Protein AF-A0A949ITH0-F1 (afdb_monomer)

Mean predicted aligned error: 16.6 Å

Sequence (106 aa):
MAQVVSENDNASLADSQSSGAPDNDLKTIDFEASLTQLESVVRDLDGEVKLEAALKLFEEGIKLSVDCEKFIKSAEQKIEILKKQADGSVNAESFESESKKILAGD

pLDDT: mean 73.49, std 20.58, range [38.09, 97.0]

Radius of gyration: 26.3 Å; Cα contacts (8 Å, |Δi|>4): 35; chains: 1; bounding box: 61×85×52 Å

Secondary structure (DSSP, 8-state):
------------------------TTTT--HHHHHHHHHHHHHHHTS---HHHHHHHHHHHHHHHHHHHHHHHHHHHHHHHHHHHHTT---TTTTSSSSS-SS---

Foldseek 3Di:
DDDDDDDDDDDDDDDDDPDDDPDDVLPPDPLVVLVVLLVVLVVVLVDDDDPVVNVVSVVSNVVSVVSNVVSVVVVVVVVVVVVCVVVVNDDPPPPPPPDPDPDDDD

Structure (mmCIF, N/CA/C/O backbone):
data_AF-A0A949ITH0-F1
#
_entry.id   AF-A0A949ITH0-F1
#
loop_
_atom_site.group_PDB
_atom_site.id
_atom_site.type_symbol
_atom_site.label_atom_id
_atom_site.label_alt_id
_atom_site.label_comp_id
_atom_site.label_asym_id
_atom_site.label_entity_id
_atom_site.label_seq_id
_atom_site.pdbx_PDB_ins_code
_atom_site.Cartn_x
_atom_site.Cartn_y
_atom_site.Cartn_z
_atom_site.occupancy
_atom_site.B_iso_or_equiv
_atom_site.auth_seq_id
_atom_site.auth_comp_id
_atom_site.auth_asym_id
_atom_site.auth_atom_id
_atom_site.pdbx_PDB_model_num
ATOM 1 N N . MET A 1 1 ? -42.685 -42.489 -25.465 1.00 45.94 1 MET A N 1
ATOM 2 C CA . MET A 1 1 ? -42.505 -42.987 -24.087 1.00 45.94 1 MET A CA 1
ATOM 3 C C . MET A 1 1 ? -42.383 -41.772 -23.189 1.00 45.94 1 MET A C 1
ATOM 5 O O . MET A 1 1 ? -41.669 -40.850 -23.555 1.00 45.94 1 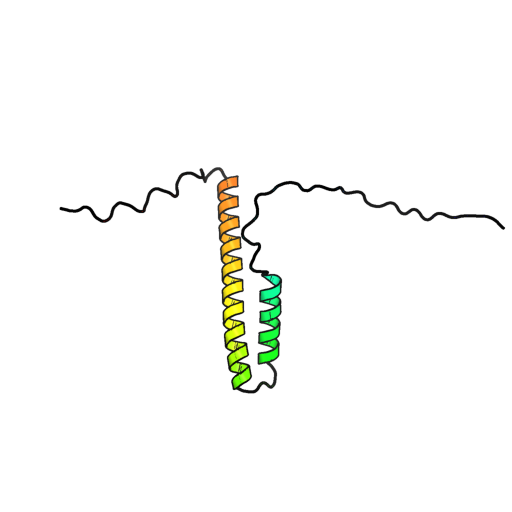MET A O 1
ATOM 9 N N . ALA A 1 2 ? -43.195 -41.723 -22.137 1.00 41.94 2 ALA A N 1
ATOM 10 C CA . ALA A 1 2 ? -43.293 -40.614 -21.193 1.00 41.94 2 ALA A CA 1
ATOM 11 C C . ALA A 1 2 ? -42.232 -40.709 -20.076 1.00 41.94 2 ALA A C 1
ATOM 13 O O . ALA A 1 2 ? -41.574 -41.742 -19.965 1.00 41.94 2 ALA A O 1
ATOM 14 N N . GLN A 1 3 ? -42.222 -39.664 -19.226 1.00 46.91 3 GLN A N 1
ATOM 15 C CA . GLN A 1 3 ? -41.589 -39.513 -17.894 1.00 46.91 3 GLN A CA 1
ATOM 16 C C . GLN A 1 3 ? -40.184 -38.876 -17.944 1.00 46.91 3 GLN A C 1
ATOM 18 O O . GLN A 1 3 ? -39.287 -39.440 -18.552 1.00 46.91 3 GLN A O 1
ATOM 23 N N . VAL A 1 4 ? -39.923 -37.631 -17.506 1.00 52.28 4 VAL A N 1
ATOM 24 C CA . VAL A 1 4 ? -40.213 -36.863 -16.265 1.00 52.28 4 VAL A CA 1
ATOM 25 C C . VAL A 1 4 ? -39.565 -37.452 -15.008 1.00 52.28 4 VAL A C 1
ATOM 27 O O . VAL A 1 4 ? -40.171 -38.275 -14.332 1.00 52.28 4 VAL A O 1
ATOM 30 N N . VAL A 1 5 ? -38.379 -36.935 -14.682 1.00 60.69 5 VAL A N 1
ATOM 31 C CA . VAL A 1 5 ? -37.829 -36.681 -13.333 1.00 60.69 5 VAL A CA 1
ATOM 32 C C . VAL A 1 5 ? -36.980 -35.407 -13.512 1.00 60.69 5 VAL A C 1
ATOM 34 O O . VAL A 1 5 ? -36.185 -35.348 -14.439 1.00 60.69 5 VAL A O 1
ATOM 37 N N . SER A 1 6 ? -37.282 -34.243 -12.934 1.00 55.50 6 SER A N 1
ATOM 38 C CA . SER A 1 6 ? -37.451 -33.874 -11.525 1.00 55.50 6 SER A CA 1
ATOM 39 C C . SER A 1 6 ? -36.197 -34.129 -10.696 1.00 55.50 6 SER A C 1
ATOM 41 O O . SER A 1 6 ? -36.175 -35.050 -9.892 1.00 55.50 6 SER A O 1
ATOM 43 N N . GLU A 1 7 ? -35.210 -33.249 -10.841 1.00 60.03 7 GLU A N 1
ATOM 44 C CA . GLU A 1 7 ? -34.310 -32.897 -9.744 1.00 60.03 7 GLU A CA 1
ATOM 45 C C . GLU A 1 7 ? -34.515 -31.414 -9.453 1.00 60.03 7 GLU A C 1
ATOM 47 O O . GLU A 1 7 ? -34.151 -30.516 -10.210 1.00 60.03 7 GLU A O 1
ATOM 52 N N . ASN A 1 8 ? -35.265 -31.217 -8.379 1.00 56.47 8 ASN A N 1
ATOM 53 C CA . ASN A 1 8 ? -35.564 -29.958 -7.746 1.00 56.47 8 ASN A CA 1
ATOM 54 C C . ASN A 1 8 ? -34.724 -29.955 -6.469 1.00 56.47 8 ASN A C 1
ATOM 56 O O . ASN A 1 8 ? -35.189 -30.452 -5.447 1.00 56.47 8 ASN A O 1
ATOM 60 N N . ASP A 1 9 ? -33.499 -29.439 -6.539 1.00 56.28 9 ASP A N 1
ATOM 61 C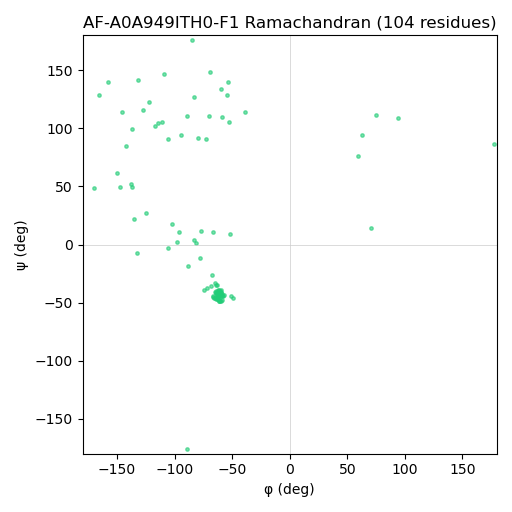 CA . ASP A 1 9 ? -32.730 -29.108 -5.343 1.00 56.28 9 ASP A CA 1
ATOM 62 C C . ASP A 1 9 ? -32.936 -27.634 -5.017 1.00 56.28 9 ASP A C 1
ATOM 64 O O . ASP A 1 9 ? -32.309 -26.713 -5.537 1.00 56.28 9 ASP A O 1
ATOM 68 N N . ASN A 1 10 ? -33.912 -27.453 -4.139 1.00 54.28 10 ASN A N 1
ATOM 69 C CA . ASN A 1 10 ?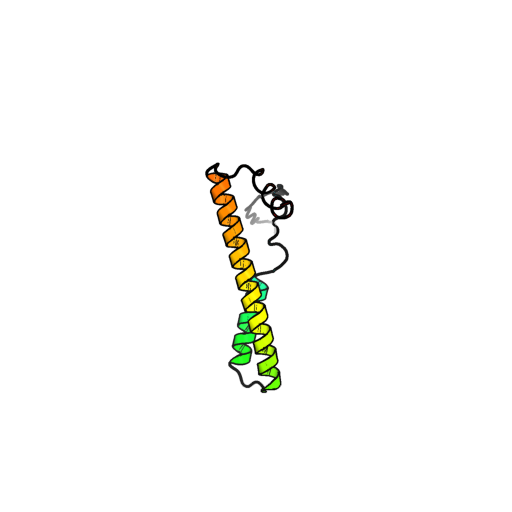 -34.143 -26.271 -3.344 1.00 54.28 10 ASN A CA 1
ATOM 70 C C . ASN A 1 10 ? -33.040 -26.136 -2.281 1.00 54.28 10 ASN A C 1
ATOM 72 O O . ASN A 1 10 ? -33.030 -26.885 -1.309 1.00 54.28 10 ASN A O 1
ATOM 76 N N . ALA A 1 11 ? -32.175 -25.141 -2.433 1.00 44.34 11 ALA A N 1
ATOM 77 C CA . ALA A 1 11 ? -31.572 -24.373 -1.343 1.00 44.34 11 ALA A CA 1
ATOM 78 C C . ALA A 1 11 ? -30.944 -23.129 -1.997 1.00 44.34 11 ALA A C 1
ATOM 80 O O . ALA A 1 11 ? -30.215 -23.247 -2.968 1.00 44.34 11 ALA A O 1
ATOM 81 N N . SER A 1 12 ? -31.164 -21.892 -1.584 1.00 43.09 12 SER A N 1
ATOM 82 C CA . SER A 1 12 ? -31.659 -21.390 -0.321 1.00 43.09 12 SER A CA 1
ATOM 83 C C . SER A 1 12 ? -32.230 -20.003 -0.572 1.00 43.09 12 SER A C 1
ATOM 85 O O . SER A 1 12 ? -31.649 -19.193 -1.295 1.00 43.09 12 SER A O 1
ATOM 87 N N . LEU A 1 13 ? -33.354 -19.742 0.084 1.00 48.59 13 LEU A N 1
ATOM 88 C CA . LEU A 1 13 ? -33.829 -18.407 0.397 1.00 48.59 13 LEU A CA 1
ATOM 89 C C . LEU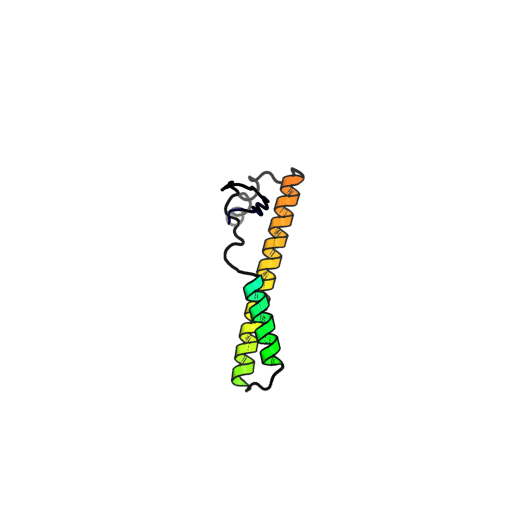 A 1 13 ? -32.741 -17.610 1.127 1.00 48.59 13 LEU A C 1
ATOM 91 O O . LEU A 1 13 ? -32.063 -18.157 1.997 1.00 48.59 13 LEU A O 1
ATOM 95 N N . ALA A 1 14 ? -32.626 -16.335 0.776 1.00 43.88 14 ALA A N 1
ATOM 96 C CA . ALA A 1 14 ? -32.437 -15.197 1.679 1.00 43.88 14 ALA A CA 1
ATOM 97 C C . ALA A 1 14 ? -32.305 -13.962 0.773 1.00 43.88 14 ALA A C 1
ATOM 99 O O . ALA A 1 14 ? -31.289 -13.740 0.126 1.00 43.88 14 ALA A O 1
ATOM 100 N N . ASP A 1 15 ? -33.434 -13.366 0.418 1.00 39.41 15 ASP A N 1
ATOM 101 C CA . ASP A 1 15 ? -33.962 -12.172 1.081 1.00 39.41 15 ASP A CA 1
ATOM 102 C C . ASP A 1 15 ? -33.205 -10.893 0.721 1.00 39.41 15 ASP A C 1
ATOM 104 O O . ASP A 1 15 ? -32.062 -10.640 1.094 1.00 39.41 15 ASP A O 1
ATOM 108 N N . SER A 1 16 ? -33.933 -10.055 -0.010 1.00 56.84 16 SER A N 1
ATOM 109 C CA . SER A 1 16 ? -33.686 -8.633 -0.122 1.00 56.84 16 SER A CA 1
ATOM 110 C C . SER A 1 16 ? -33.745 -7.996 1.264 1.00 56.84 16 SER A C 1
ATOM 112 O O . SER A 1 16 ? -34.835 -7.823 1.793 1.00 56.84 16 SER A O 1
ATOM 114 N N . GLN A 1 17 ? -32.614 -7.547 1.806 1.00 47.00 17 GLN A N 1
ATOM 115 C CA . GLN A 1 17 ? -32.604 -6.414 2.730 1.00 47.00 17 GLN A CA 1
ATOM 116 C C . GLN A 1 17 ? -31.437 -5.481 2.411 1.00 47.00 17 GLN A C 1
ATOM 118 O O . GLN A 1 17 ? -30.297 -5.663 2.824 1.00 47.00 17 GLN A O 1
ATOM 123 N N . SER A 1 18 ? -31.780 -4.413 1.691 1.00 55.06 18 SER A N 1
ATOM 124 C CA . SER A 1 18 ? -31.307 -3.087 2.063 1.00 55.06 18 SER A CA 1
ATOM 125 C C . SER A 1 18 ? -31.678 -2.876 3.536 1.00 55.06 18 SER A C 1
ATOM 127 O O . SER A 1 18 ? -32.852 -2.719 3.865 1.00 55.06 18 SER A O 1
ATOM 129 N N . SER A 1 19 ? -30.697 -2.947 4.433 1.00 38.09 19 SER A N 1
ATOM 130 C CA . SER A 1 19 ? -30.857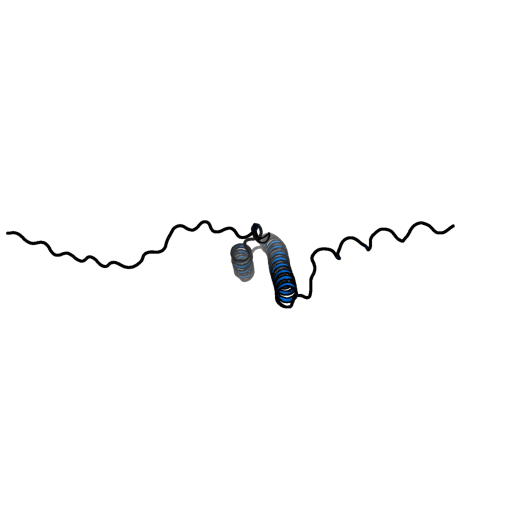 -2.581 5.840 1.00 38.09 19 SER A CA 1
ATOM 131 C C . SER A 1 19 ? -29.768 -1.579 6.195 1.00 38.09 19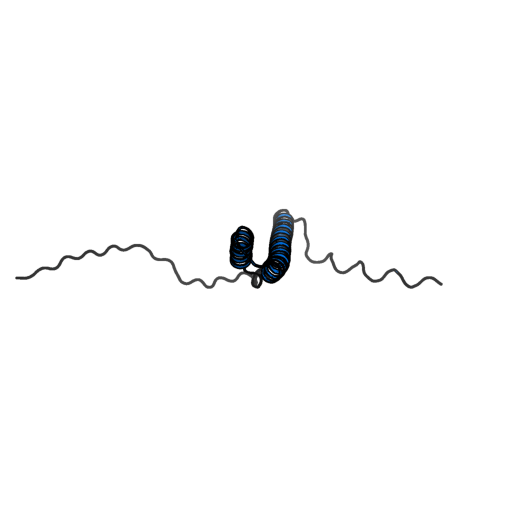 SER A C 1
ATOM 133 O O . SER A 1 19 ? -28.579 -1.886 6.114 1.00 38.09 19 SER A O 1
ATOM 135 N N . GLY A 1 20 ? -30.205 -0.364 6.523 1.00 42.62 20 GLY A N 1
ATOM 136 C CA . GLY A 1 20 ? -29.365 0.792 6.790 1.00 42.62 20 GLY A CA 1
ATOM 137 C C . GLY A 1 20 ? -28.305 0.554 7.864 1.00 42.62 20 GLY A C 1
ATOM 138 O O . GLY A 1 20 ? -28.602 0.166 8.990 1.00 42.62 20 GLY A O 1
ATOM 139 N N . ALA A 1 21 ? -27.073 0.881 7.502 1.00 43.69 21 ALA A N 1
ATOM 140 C CA . ALA A 1 21 ? -26.010 1.290 8.403 1.00 43.69 21 ALA A CA 1
ATOM 141 C C . ALA A 1 21 ? -25.399 2.559 7.784 1.00 43.69 21 ALA A C 1
ATOM 143 O O . ALA A 1 21 ? -25.332 2.633 6.553 1.00 43.69 21 ALA A O 1
ATOM 144 N N . PRO A 1 22 ? -25.019 3.569 8.585 1.00 46.31 22 PRO A N 1
ATOM 145 C CA . PRO A 1 22 ? -24.511 4.824 8.053 1.00 46.31 22 PRO A CA 1
ATOM 146 C C . PRO A 1 22 ? -23.257 4.531 7.232 1.00 46.31 22 PRO A C 1
ATOM 148 O O . PRO A 1 22 ? -22.409 3.731 7.646 1.00 46.31 22 PRO A O 1
ATOM 151 N N . ASP A 1 23 ? -23.208 5.130 6.045 1.00 50.34 23 ASP A N 1
ATOM 152 C CA . ASP A 1 23 ? -22.102 5.070 5.103 1.00 50.34 23 ASP A CA 1
ATOM 153 C C . ASP A 1 23 ? -20.762 5.123 5.832 1.00 50.34 23 ASP A C 1
ATOM 155 O O . ASP A 1 23 ? -20.424 6.086 6.513 1.00 50.34 23 ASP A O 1
ATOM 159 N N . ASN A 1 24 ? -20.033 4.017 5.751 1.00 54.59 24 ASN A N 1
ATOM 160 C CA . ASN A 1 24 ? -18.796 3.846 6.479 1.00 54.59 24 ASN A CA 1
ATOM 161 C C . ASN A 1 24 ? -17.649 4.380 5.621 1.00 54.59 24 ASN A C 1
ATOM 163 O O . ASN A 1 24 ? -17.310 3.761 4.613 1.00 54.59 24 ASN A O 1
ATOM 167 N N . ASP A 1 25 ? -17.054 5.495 6.046 1.00 54.12 25 ASP A N 1
ATOM 168 C CA . ASP A 1 25 ? -15.952 6.272 5.442 1.00 54.12 25 ASP A CA 1
ATOM 169 C C . ASP A 1 25 ? -14.664 5.503 5.052 1.00 54.12 25 ASP A C 1
ATOM 171 O O . ASP A 1 25 ? -13.672 6.096 4.647 1.00 54.12 25 ASP A O 1
ATOM 175 N N . LEU A 1 26 ? -14.658 4.170 5.092 1.00 55.62 26 LEU A N 1
ATOM 176 C CA . LEU A 1 26 ? -13.591 3.334 4.524 1.00 55.62 26 LEU A CA 1
ATOM 177 C C . LEU A 1 26 ? -13.736 3.137 3.002 1.00 55.62 26 LEU A C 1
ATOM 179 O O . LEU A 1 26 ? -12.950 2.420 2.391 1.00 55.62 26 LEU A O 1
ATOM 183 N N . LYS A 1 27 ? -14.756 3.738 2.376 1.00 52.34 27 LYS A N 1
ATOM 184 C CA . LYS A 1 27 ? -15.222 3.390 1.026 1.00 52.34 27 LYS A CA 1
ATOM 185 C C . LYS A 1 27 ? -14.381 3.913 -0.148 1.00 52.34 27 LYS A C 1
ATOM 187 O O . LYS A 1 27 ? -14.863 3.848 -1.275 1.00 52.34 27 LYS A O 1
ATOM 192 N N . THR A 1 28 ? -13.172 4.438 0.043 1.00 54.25 28 THR A N 1
ATOM 193 C CA . THR A 1 28 ? -12.435 5.043 -1.092 1.00 54.25 28 THR A CA 1
ATOM 194 C C . THR A 1 28 ? -10.978 4.637 -1.248 1.00 54.25 28 THR A C 1
ATOM 196 O O . THR A 1 28 ? -10.390 4.971 -2.271 1.00 54.25 28 THR A O 1
ATOM 199 N N . ILE A 1 29 ? -10.397 3.893 -0.307 1.00 58.09 29 ILE A N 1
ATOM 200 C CA . ILE A 1 29 ? -9.113 3.219 -0.529 1.00 58.09 29 ILE A CA 1
ATOM 201 C C . ILE A 1 29 ? -9.418 1.730 -0.482 1.00 58.09 29 ILE A C 1
ATOM 203 O O . ILE A 1 29 ? -9.706 1.185 0.581 1.00 58.09 29 ILE A O 1
ATOM 207 N N . ASP A 1 30 ? -9.433 1.096 -1.652 1.00 83.06 30 ASP A N 1
ATOM 208 C CA . ASP A 1 30 ? -9.569 -0.351 -1.757 1.00 83.06 30 ASP A CA 1
ATOM 209 C C . ASP A 1 30 ? -8.248 -0.984 -1.307 1.00 83.06 30 ASP A C 1
ATOM 211 O O . ASP A 1 30 ? -7.304 -1.118 -2.084 1.00 83.06 30 ASP A O 1
ATOM 215 N N . PHE A 1 31 ? -8.164 -1.277 -0.009 1.00 88.31 31 PHE A N 1
ATOM 216 C CA . PHE A 1 31 ? -6.972 -1.822 0.634 1.00 88.31 31 PHE A CA 1
ATOM 217 C C . PHE A 1 31 ? -6.435 -3.054 -0.097 1.00 88.31 31 PHE A C 1
ATOM 219 O O . PHE A 1 31 ? -5.235 -3.140 -0.342 1.00 88.31 31 PHE A O 1
ATOM 226 N N . GLU A 1 32 ? -7.323 -3.966 -0.495 1.00 90.19 32 GLU A N 1
ATOM 227 C CA . GLU A 1 32 ? -6.952 -5.195 -1.200 1.00 90.19 32 GLU A CA 1
ATOM 228 C C . GLU A 1 32 ? -6.328 -4.881 -2.563 1.00 90.19 32 GLU A C 1
ATOM 230 O O . GLU A 1 32 ? -5.322 -5.481 -2.949 1.00 90.19 32 GLU A O 1
ATOM 235 N N . ALA A 1 33 ? -6.865 -3.888 -3.280 1.00 90.12 33 ALA A N 1
ATOM 236 C CA . ALA A 1 33 ? -6.288 -3.438 -4.541 1.00 90.12 33 ALA A CA 1
ATOM 237 C C . ALA A 1 33 ? -4.914 -2.780 -4.341 1.00 90.12 33 ALA A C 1
ATOM 239 O O . ALA A 1 33 ? -3.979 -3.100 -5.075 1.00 90.12 33 ALA A O 1
ATOM 240 N N . SER A 1 34 ? -4.763 -1.900 -3.345 1.00 92.00 34 SER A N 1
ATOM 241 C CA . SER A 1 34 ? -3.475 -1.265 -3.031 1.00 92.00 34 SER A CA 1
ATOM 242 C C . SER A 1 34 ? -2.418 -2.286 -2.604 1.00 92.00 34 SER A C 1
ATOM 244 O O . SER A 1 34 ? -1.269 -2.194 -3.036 1.00 92.00 34 SER A O 1
ATOM 246 N N . LEU A 1 35 ? -2.804 -3.288 -1.813 1.00 94.06 35 LEU A N 1
ATOM 247 C CA . LEU A 1 35 ? -1.923 -4.375 -1.399 1.00 94.06 35 LEU A CA 1
ATOM 248 C C . LEU A 1 35 ? -1.509 -5.241 -2.595 1.00 94.06 35 LEU A C 1
ATOM 250 O O . LEU A 1 35 ? -0.322 -5.484 -2.792 1.00 94.06 35 LEU A O 1
ATOM 254 N N . THR A 1 36 ? -2.462 -5.620 -3.449 1.00 95.44 36 THR A N 1
ATOM 255 C CA . THR A 1 36 ? -2.188 -6.395 -4.672 1.00 95.44 36 THR A CA 1
ATOM 256 C C . THR A 1 36 ? -1.233 -5.648 -5.609 1.00 95.44 36 THR A C 1
ATOM 258 O O . THR A 1 36 ? -0.311 -6.235 -6.178 1.00 95.44 36 THR A O 1
ATOM 261 N N . GLN A 1 37 ? -1.421 -4.335 -5.768 1.00 94.94 37 GLN A N 1
ATOM 262 C CA . GLN A 1 37 ? -0.514 -3.499 -6.556 1.00 94.94 37 GLN A CA 1
ATOM 263 C C . GLN A 1 37 ? 0.883 -3.447 -5.933 1.00 94.94 37 GLN A C 1
ATOM 265 O O . GLN A 1 37 ? 1.871 -3.570 -6.655 1.00 94.94 37 GLN A O 1
ATOM 270 N N . LEU A 1 38 ? 0.983 -3.330 -4.605 1.00 96.12 38 LEU A N 1
ATOM 271 C CA . LEU A 1 38 ? 2.266 -3.302 -3.905 1.00 96.12 38 LEU A CA 1
ATOM 272 C C . LEU A 1 38 ? 3.031 -4.615 -4.099 1.00 96.12 38 LEU A C 1
ATOM 274 O O . LEU A 1 38 ? 4.225 -4.594 -4.389 1.00 96.12 38 LEU A O 1
ATOM 278 N N . GLU A 1 39 ? 2.347 -5.753 -3.996 1.00 96.00 39 GLU A N 1
ATOM 279 C CA . GLU A 1 39 ? 2.932 -7.070 -4.257 1.00 96.00 39 GLU A CA 1
ATOM 280 C C . GLU A 1 39 ? 3.440 -7.203 -5.698 1.00 96.00 39 GLU A C 1
ATOM 282 O O . GLU A 1 39 ? 4.520 -7.756 -5.923 1.00 96.00 39 GLU A O 1
ATOM 287 N N . SER A 1 40 ? 2.697 -6.665 -6.673 1.00 96.00 40 SER A N 1
ATOM 288 C CA . SER A 1 40 ? 3.134 -6.627 -8.072 1.00 96.00 40 SER A CA 1
ATOM 289 C C . SER A 1 40 ? 4.390 -5.777 -8.241 1.00 96.00 40 SER A C 1
ATOM 291 O O . SER A 1 40 ? 5.350 -6.231 -8.854 1.00 96.00 40 SER A O 1
ATOM 293 N N . VAL A 1 41 ? 4.420 -4.581 -7.649 1.00 96.19 41 VAL A N 1
ATOM 294 C CA . VAL A 1 41 ? 5.582 -3.683 -7.691 1.00 96.19 41 VAL A CA 1
ATOM 295 C C . VAL A 1 41 ? 6.819 -4.350 -7.090 1.00 96.19 41 VAL A C 1
ATOM 297 O O . VAL A 1 41 ? 7.899 -4.285 -7.673 1.00 96.19 41 VAL A O 1
ATOM 300 N N . VAL A 1 42 ? 6.675 -5.024 -5.944 1.00 95.19 42 VAL A N 1
ATOM 301 C CA . VAL A 1 42 ? 7.779 -5.758 -5.306 1.00 95.19 42 VAL A CA 1
ATOM 302 C C . VAL A 1 42 ? 8.272 -6.893 -6.204 1.00 95.19 42 VAL A C 1
ATOM 304 O O . VAL A 1 42 ? 9.479 -7.071 -6.346 1.00 95.19 42 VAL A O 1
ATOM 307 N N . ARG A 1 43 ? 7.360 -7.631 -6.847 1.00 94.94 43 ARG A N 1
ATOM 308 C CA . ARG A 1 43 ? 7.721 -8.695 -7.792 1.00 94.94 43 ARG A CA 1
ATOM 309 C C . ARG A 1 43 ? 8.467 -8.151 -9.010 1.00 94.94 43 ARG A C 1
ATOM 311 O O . ARG A 1 43 ? 9.442 -8.759 -9.438 1.00 94.94 43 ARG A O 1
ATOM 318 N N . ASP A 1 44 ? 8.028 -7.020 -9.549 1.00 93.19 44 ASP A N 1
ATOM 319 C CA . ASP A 1 44 ? 8.667 -6.394 -10.705 1.00 93.19 44 ASP A CA 1
ATOM 320 C C . ASP A 1 44 ? 10.059 -5.850 -10.349 1.00 93.19 44 ASP A C 1
ATOM 322 O O . ASP A 1 44 ? 10.983 -5.959 -11.152 1.00 93.19 44 ASP A O 1
ATOM 326 N N . LEU A 1 45 ? 10.243 -5.329 -9.130 1.00 92.50 45 LEU A N 1
ATOM 327 C CA . LEU A 1 45 ? 11.544 -4.880 -8.618 1.00 92.50 45 LEU A CA 1
ATOM 328 C C . LEU A 1 45 ? 12.553 -6.017 -8.397 1.00 92.50 45 LEU A C 1
ATOM 330 O O . LEU A 1 45 ? 13.754 -5.759 -8.457 1.00 92.50 45 LEU A O 1
ATOM 334 N N . ASP A 1 46 ? 12.089 -7.242 -8.148 1.00 88.81 46 ASP A N 1
ATOM 335 C CA . ASP A 1 46 ? 12.942 -8.433 -7.986 1.00 88.81 46 ASP A CA 1
ATOM 336 C C . ASP A 1 46 ? 13.436 -8.997 -9.340 1.00 88.81 46 ASP A C 1
ATOM 338 O O . ASP A 1 46 ? 14.326 -9.845 -9.396 1.00 88.81 46 ASP A O 1
ATOM 342 N N . GLY A 1 47 ? 12.871 -8.520 -10.456 1.00 86.56 47 GLY A N 1
ATOM 343 C CA . GLY A 1 47 ? 13.257 -8.904 -11.814 1.00 86.56 47 GLY A CA 1
ATOM 344 C C . GLY A 1 47 ? 14.376 -8.052 -12.433 1.00 86.56 47 GLY A C 1
ATOM 345 O O . GLY A 1 47 ? 14.926 -7.130 -11.833 1.00 86.56 47 GLY A O 1
ATOM 346 N N . GLU A 1 48 ? 14.701 -8.325 -13.702 1.00 86.88 48 GLU A N 1
ATOM 347 C CA . GLU A 1 48 ? 15.618 -7.478 -14.479 1.00 86.88 48 GLU A CA 1
ATOM 348 C C . GLU A 1 48 ? 14.896 -6.234 -15.016 1.00 86.88 48 GLU A C 1
ATOM 350 O O . GLU A 1 48 ? 14.336 -6.226 -16.115 1.00 86.88 48 GLU A O 1
ATOM 355 N N . VAL A 1 4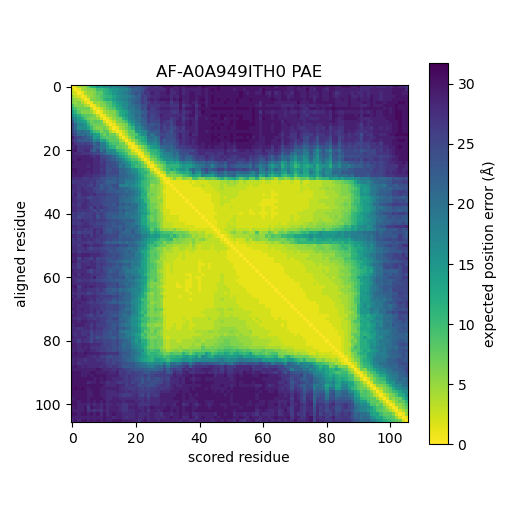9 ? 14.938 -5.147 -14.243 1.00 91.88 49 VAL A N 1
ATOM 356 C CA . VAL A 1 49 ? 14.409 -3.839 -14.648 1.00 91.88 49 VAL A CA 1
ATOM 357 C C . VAL A 1 49 ? 15.532 -2.836 -14.905 1.00 91.88 49 VAL A C 1
ATOM 359 O O . VAL A 1 49 ? 16.581 -2.837 -14.261 1.00 91.88 49 VAL A O 1
ATOM 362 N N . LYS A 1 50 ? 15.320 -1.924 -15.858 1.00 94.81 50 LYS A N 1
ATOM 363 C CA . LYS A 1 50 ? 16.240 -0.796 -16.071 1.00 94.81 50 LYS A CA 1
ATOM 364 C C . LYS A 1 50 ? 16.149 0.176 -14.895 1.00 94.81 50 LYS A C 1
ATOM 366 O O . LYS A 1 50 ? 15.064 0.388 -14.363 1.00 94.81 50 LYS A O 1
ATOM 371 N N . LEU A 1 51 ? 17.256 0.846 -14.569 1.00 91.31 51 LEU A N 1
ATOM 372 C CA . LEU A 1 51 ? 17.352 1.775 -13.433 1.00 91.31 51 LEU A CA 1
ATOM 373 C C . LEU A 1 51 ? 16.213 2.811 -13.379 1.00 91.31 51 LEU A C 1
ATOM 375 O O . LEU A 1 51 ? 15.609 3.009 -12.333 1.00 91.31 51 LEU A O 1
ATOM 379 N N . GLU A 1 52 ? 15.881 3.443 -14.506 1.00 92.38 52 GLU A N 1
ATOM 380 C CA . GLU A 1 52 ? 14.795 4.435 -14.567 1.00 92.38 52 GLU A CA 1
ATOM 381 C C . GLU A 1 52 ? 13.417 3.838 -14.244 1.00 92.38 52 GLU A C 1
ATOM 383 O O . GLU A 1 52 ? 12.581 4.502 -13.633 1.00 92.38 52 GLU A O 1
ATOM 388 N N . ALA A 1 53 ? 13.172 2.587 -14.643 1.00 91.62 53 ALA A N 1
ATOM 389 C CA . ALA A 1 53 ? 11.940 1.875 -14.317 1.00 91.62 53 ALA A CA 1
ATOM 390 C C . ALA A 1 53 ? 11.932 1.432 -12.846 1.00 91.62 53 ALA A C 1
ATOM 392 O O . ALA A 1 53 ? 10.913 1.590 -12.180 1.00 91.62 53 ALA A O 1
ATOM 393 N N . ALA A 1 54 ? 13.076 0.976 -12.323 1.00 94.19 54 ALA A N 1
ATOM 394 C CA . ALA A 1 54 ? 13.242 0.621 -10.914 1.00 94.19 54 ALA A CA 1
ATOM 395 C C . ALA A 1 54 ? 12.905 1.796 -9.987 1.00 94.19 54 ALA A C 1
ATOM 397 O O . ALA A 1 54 ? 12.197 1.625 -9.002 1.00 94.19 54 ALA A O 1
ATOM 398 N N . LEU A 1 55 ? 13.369 3.004 -10.326 1.00 95.88 55 LEU A N 1
ATOM 399 C CA . LEU A 1 55 ? 13.082 4.209 -9.544 1.00 95.88 55 LEU A CA 1
ATOM 400 C C . LEU A 1 55 ? 11.584 4.529 -9.514 1.00 95.88 55 LEU A C 1
ATOM 402 O O . LEU A 1 55 ? 11.049 4.825 -8.450 1.00 95.88 55 LEU A O 1
ATOM 406 N N . LYS A 1 56 ? 10.891 4.411 -10.653 1.00 96.12 56 LYS A N 1
ATOM 407 C CA . LYS A 1 56 ? 9.437 4.628 -10.719 1.00 96.12 56 LYS A CA 1
ATOM 408 C C . LYS A 1 56 ? 8.662 3.600 -9.900 1.00 96.12 56 LYS A C 1
ATOM 410 O O . LYS A 1 56 ? 7.790 3.984 -9.129 1.00 96.12 56 LYS A O 1
ATOM 415 N N . LEU A 1 57 ? 9.008 2.320 -10.042 1.00 96.06 57 LEU A N 1
ATOM 416 C CA . LEU A 1 57 ? 8.406 1.237 -9.264 1.00 96.06 57 LEU A CA 1
ATOM 417 C C . LEU A 1 57 ? 8.653 1.434 -7.766 1.00 96.06 57 LEU A C 1
ATOM 419 O O . LEU A 1 57 ? 7.743 1.274 -6.964 1.00 96.06 57 LEU A O 1
ATOM 423 N N . PHE A 1 58 ? 9.854 1.856 -7.375 1.00 95.38 58 PHE A N 1
ATOM 424 C CA . PHE A 1 58 ? 10.160 2.150 -5.979 1.00 95.38 58 PHE A CA 1
ATOM 425 C C . PHE A 1 58 ? 9.306 3.301 -5.428 1.00 95.38 58 PHE A C 1
ATOM 427 O O . PHE A 1 58 ? 8.718 3.172 -4.356 1.00 95.38 58 PHE A O 1
ATOM 434 N N . GLU A 1 59 ? 9.180 4.409 -6.164 1.00 96.75 59 GLU A N 1
ATOM 435 C CA . GLU A 1 59 ? 8.306 5.523 -5.774 1.00 96.75 59 GLU A CA 1
ATOM 436 C C . GLU A 1 59 ? 6.839 5.096 -5.634 1.00 96.75 59 GLU A C 1
ATOM 438 O O . GLU A 1 59 ? 6.150 5.528 -4.707 1.00 96.75 59 GLU A O 1
ATOM 443 N N . GLU A 1 60 ? 6.355 4.257 -6.549 1.00 96.06 60 GLU A N 1
ATOM 444 C CA . GLU A 1 60 ? 5.008 3.691 -6.503 1.00 96.06 60 GLU A CA 1
ATOM 445 C C . GLU A 1 60 ? 4.821 2.775 -5.288 1.00 96.06 60 GLU A C 1
ATOM 447 O O . GLU A 1 60 ? 3.868 2.952 -4.529 1.00 96.06 60 GLU A O 1
ATOM 452 N N . GLY A 1 61 ? 5.775 1.880 -5.026 1.00 96.06 61 GLY A N 1
ATOM 453 C CA . GLY A 1 61 ? 5.757 0.991 -3.867 1.00 96.06 61 GLY A CA 1
ATOM 454 C C . GLY A 1 61 ? 5.732 1.749 -2.538 1.00 96.06 61 GLY A C 1
ATOM 455 O O . GLY A 1 61 ? 4.989 1.383 -1.628 1.00 96.06 61 GLY A O 1
ATOM 456 N N . ILE A 1 62 ? 6.472 2.859 -2.428 1.00 97.00 62 ILE A N 1
ATOM 457 C CA . ILE A 1 62 ? 6.424 3.722 -1.239 1.00 97.00 62 ILE A CA 1
ATOM 458 C C . ILE A 1 62 ? 5.033 4.337 -1.055 1.00 97.00 62 ILE A C 1
ATOM 460 O O . ILE A 1 62 ? 4.513 4.331 0.061 1.00 97.00 62 ILE A O 1
ATOM 464 N N . LYS A 1 63 ? 4.409 4.846 -2.125 1.00 95.62 63 LYS A N 1
ATOM 465 C CA . LYS A 1 63 ? 3.054 5.422 -2.046 1.00 95.62 63 LYS A CA 1
ATOM 466 C C . LYS A 1 63 ? 2.034 4.381 -1.593 1.00 95.62 63 LYS A C 1
ATOM 468 O O . LYS A 1 63 ? 1.301 4.630 -0.641 1.00 95.62 63 LYS A O 1
ATOM 473 N N . LEU A 1 64 ? 2.049 3.206 -2.219 1.00 95.75 64 LEU A N 1
ATOM 474 C CA . LEU A 1 64 ? 1.148 2.102 -1.890 1.00 95.75 64 LEU A CA 1
ATOM 475 C C . LEU A 1 64 ? 1.316 1.630 -0.440 1.00 95.75 64 LEU A C 1
ATOM 477 O O . LEU A 1 64 ? 0.325 1.416 0.255 1.00 95.75 64 LEU A O 1
ATOM 481 N N . SER A 1 65 ? 2.558 1.534 0.042 1.00 95.00 65 SER A N 1
ATOM 482 C CA . SER A 1 65 ? 2.859 1.181 1.434 1.00 95.00 65 SER A CA 1
ATOM 483 C C . SER A 1 65 ? 2.278 2.196 2.425 1.00 95.00 65 SER A C 1
ATOM 485 O O . SER A 1 65 ? 1.593 1.826 3.381 1.00 95.00 65 SER A O 1
ATOM 487 N N . VAL A 1 66 ? 2.468 3.491 2.152 1.00 94.62 66 VAL A N 1
ATOM 488 C CA . VAL A 1 66 ? 1.913 4.578 2.972 1.00 94.62 66 VAL A CA 1
ATOM 489 C C . VAL A 1 66 ? 0.382 4.545 2.987 1.00 94.62 66 VAL A C 1
ATOM 491 O O . VAL A 1 66 ? -0.231 4.794 4.026 1.00 94.62 66 VAL A O 1
ATOM 494 N N . ASP A 1 67 ? -0.256 4.243 1.860 1.00 90.88 67 ASP A N 1
ATOM 495 C CA . ASP A 1 67 ? -1.715 4.186 1.783 1.00 90.88 67 ASP A CA 1
ATOM 496 C C . ASP A 1 67 ? -2.290 2.963 2.514 1.00 90.88 67 ASP A C 1
ATOM 498 O O . ASP A 1 67 ? -3.280 3.099 3.238 1.00 90.88 67 ASP A O 1
ATOM 502 N N . CYS A 1 68 ? -1.618 1.809 2.445 1.00 92.38 68 CYS A N 1
ATOM 503 C CA . CYS A 1 68 ? -1.960 0.638 3.258 1.00 92.38 68 CYS A CA 1
ATOM 504 C C . CYS A 1 68 ? -1.865 0.949 4.761 1.00 92.38 68 CYS A C 1
ATOM 506 O O . CYS A 1 68 ? -2.772 0.621 5.527 1.00 92.38 68 CYS A O 1
ATOM 508 N N . GLU A 1 69 ? -0.803 1.636 5.191 1.00 93.69 69 GLU A N 1
ATOM 509 C CA . GLU A 1 69 ? -0.623 2.029 6.592 1.00 93.69 69 GLU A CA 1
ATOM 510 C C . GLU A 1 69 ? -1.742 2.968 7.071 1.00 93.69 69 GLU A C 1
ATOM 512 O O . GLU A 1 69 ? -2.288 2.788 8.163 1.00 93.69 69 GLU A O 1
ATOM 517 N N . LYS A 1 70 ? -2.127 3.960 6.257 1.00 90.94 70 LYS A N 1
ATOM 518 C CA . LYS A 1 70 ? -3.244 4.865 6.580 1.00 90.94 70 LYS A CA 1
ATOM 519 C C . LYS A 1 70 ? -4.557 4.107 6.739 1.00 90.94 70 LYS A C 1
ATOM 521 O O . LYS A 1 70 ? -5.317 4.411 7.658 1.00 90.94 70 LYS A O 1
ATOM 526 N N . PHE A 1 71 ? -4.817 3.139 5.863 1.00 89.88 71 PHE A N 1
ATOM 527 C CA . PHE A 1 71 ? -6.021 2.321 5.940 1.00 89.88 71 PHE A CA 1
ATOM 528 C C . PHE A 1 71 ? -6.073 1.534 7.253 1.00 89.88 71 PHE A C 1
ATOM 530 O O . PHE A 1 71 ? -7.076 1.600 7.966 1.00 89.88 71 PHE A O 1
ATOM 537 N N . ILE A 1 72 ? -4.974 0.864 7.619 1.00 93.31 72 ILE A N 1
ATOM 538 C CA . ILE A 1 72 ? -4.875 0.107 8.875 1.00 93.31 72 ILE A CA 1
ATOM 539 C C . ILE A 1 72 ? -5.107 1.029 10.076 1.00 93.31 72 ILE A C 1
ATOM 541 O O . ILE A 1 72 ? -5.951 0.728 10.917 1.00 93.31 72 ILE A O 1
ATOM 545 N N . LYS A 1 73 ? -4.451 2.196 10.122 1.00 91.69 73 LYS A N 1
ATOM 546 C CA . LYS A 1 73 ? -4.646 3.174 11.208 1.00 91.69 73 LYS A CA 1
ATOM 547 C C . LYS A 1 73 ? -6.095 3.644 11.320 1.00 91.69 73 LYS A C 1
ATOM 549 O O . LYS A 1 73 ? -6.624 3.751 12.424 1.00 91.69 73 LYS A O 1
ATOM 554 N N . SER A 1 74 ? -6.752 3.913 10.193 1.00 88.31 74 SER A N 1
ATOM 555 C CA . SER A 1 74 ? -8.164 4.307 10.179 1.00 88.31 74 SER A CA 1
ATOM 556 C C . SER A 1 74 ? -9.068 3.184 10.701 1.00 88.31 74 SER A C 1
ATOM 558 O O . SER A 1 74 ? -9.965 3.428 11.514 1.00 88.31 74 SER A O 1
ATOM 560 N N . ALA A 1 75 ? -8.799 1.938 10.302 1.00 88.88 75 ALA A N 1
ATOM 561 C CA . ALA A 1 75 ? -9.519 0.772 10.797 1.00 88.88 75 ALA A CA 1
ATOM 562 C C . ALA A 1 75 ? -9.332 0.584 12.314 1.00 88.88 75 ALA A C 1
ATOM 564 O O . ALA A 1 75 ? -10.315 0.379 13.028 1.00 88.88 75 ALA A O 1
ATOM 565 N N . GLU A 1 76 ? -8.105 0.717 12.824 1.00 90.62 76 GLU A N 1
ATOM 566 C CA . GLU A 1 76 ? -7.793 0.642 14.257 1.00 90.62 76 GLU A CA 1
ATOM 567 C C . GLU A 1 76 ? -8.527 1.718 15.065 1.00 90.62 76 GLU A C 1
ATOM 569 O O . GLU A 1 76 ? -9.194 1.400 16.053 1.00 90.62 76 GLU A O 1
ATOM 574 N N . GLN A 1 77 ? -8.477 2.976 14.614 1.00 90.75 77 GLN A N 1
ATOM 575 C CA . GLN A 1 77 ? -9.180 4.095 15.251 1.00 90.75 77 GLN A CA 1
ATOM 576 C C . GLN A 1 77 ? -10.683 3.842 15.330 1.00 90.75 77 GLN A C 1
ATOM 578 O O . GLN A 1 77 ? -11.316 4.049 16.367 1.00 90.75 77 GLN A O 1
ATOM 583 N N . LYS A 1 78 ? -11.267 3.346 14.241 1.00 87.31 78 LYS A N 1
ATOM 584 C CA . LYS A 1 78 ? -12.687 3.026 14.198 1.00 87.31 78 LYS A CA 1
ATOM 585 C C . LYS A 1 78 ? -13.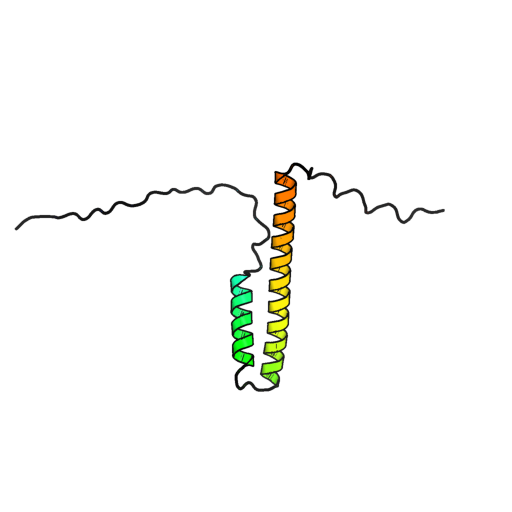046 1.886 15.151 1.00 87.31 78 LYS A C 1
ATOM 587 O O . LYS A 1 78 ? -14.065 1.970 15.833 1.00 87.31 78 LYS A O 1
ATOM 592 N N . ILE A 1 79 ? -12.215 0.847 15.245 1.00 90.12 79 ILE A N 1
ATOM 593 C CA . ILE A 1 79 ? -12.397 -0.233 16.225 1.00 90.12 79 ILE A CA 1
ATOM 594 C C . ILE A 1 79 ? -12.343 0.324 17.652 1.00 90.12 79 ILE A C 1
ATOM 596 O O . ILE A 1 79 ? -13.160 -0.061 18.487 1.00 90.12 79 ILE A O 1
ATOM 600 N N . GLU A 1 80 ? -11.413 1.231 17.946 1.00 89.06 80 GLU A N 1
ATOM 601 C CA . GLU A 1 80 ? -11.296 1.857 19.264 1.00 89.06 80 GLU A CA 1
ATOM 602 C C . GLU A 1 80 ? -12.546 2.676 19.623 1.00 89.06 80 GLU A C 1
ATOM 604 O O . GLU A 1 80 ? -13.070 2.545 20.731 1.00 89.06 80 GLU A O 1
ATOM 609 N N . ILE A 1 81 ? -13.069 3.464 18.678 1.00 88.50 81 ILE A N 1
ATOM 610 C CA . ILE A 1 81 ? -14.315 4.223 18.856 1.00 88.50 81 ILE A CA 1
ATOM 611 C C . ILE A 1 81 ? -15.483 3.273 19.139 1.00 88.50 81 ILE A C 1
ATOM 613 O O . ILE A 1 81 ? -16.198 3.467 20.121 1.00 88.50 81 ILE A O 1
ATOM 617 N N . LEU A 1 82 ? -15.643 2.215 18.338 1.00 88.44 82 LEU A N 1
ATOM 618 C CA . LEU A 1 82 ? -16.714 1.230 18.517 1.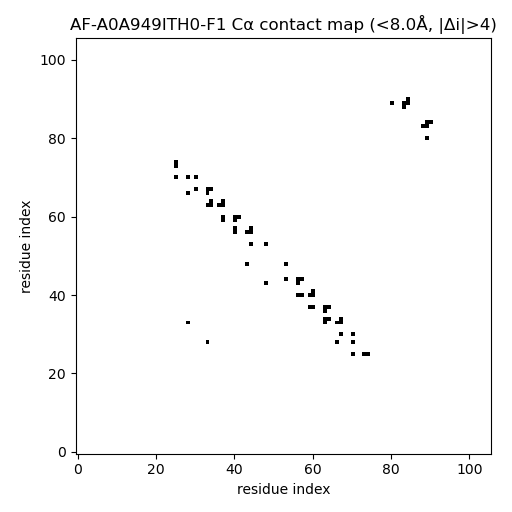00 88.44 82 LEU A CA 1
ATOM 619 C C . LEU A 1 82 ? -16.619 0.514 19.873 1.00 88.44 82 LEU A C 1
ATOM 621 O O . LEU A 1 82 ? -17.638 0.303 20.527 1.00 88.44 82 LEU A O 1
ATOM 625 N N . LYS A 1 83 ? -15.405 0.185 20.335 1.00 88.06 83 LYS A N 1
ATOM 626 C CA . LYS A 1 83 ? -15.180 -0.396 21.669 1.00 88.06 83 LYS A CA 1
ATOM 627 C C . LYS A 1 83 ? -15.601 0.559 22.783 1.00 88.06 83 LYS A C 1
ATOM 629 O O . LYS A 1 83 ? -16.319 0.148 23.689 1.00 88.06 83 LYS A O 1
ATOM 634 N N . LYS A 1 84 ? -15.200 1.831 22.704 1.00 85.25 84 LYS A N 1
ATOM 635 C CA . LYS A 1 84 ? -15.582 2.849 23.695 1.00 85.25 84 LYS A CA 1
ATOM 636 C C . LYS A 1 84 ? -17.091 3.110 23.701 1.00 85.25 84 LYS A C 1
ATOM 638 O O . LYS A 1 84 ? -17.649 3.370 24.764 1.00 85.25 84 LYS A O 1
ATOM 643 N N . GLN A 1 85 ? -17.748 3.046 22.539 1.00 82.38 85 GLN A N 1
ATOM 644 C CA . GLN A 1 85 ? -19.207 3.165 22.419 1.00 82.38 85 GLN A CA 1
ATOM 645 C C . GLN A 1 85 ? -19.917 1.971 23.065 1.00 82.38 85 GLN A C 1
ATOM 647 O O . GLN A 1 85 ? -20.875 2.163 23.808 1.00 82.38 85 GLN A O 1
ATOM 652 N N . ALA A 1 86 ? -19.423 0.753 22.824 1.00 79.88 86 ALA A N 1
ATOM 653 C CA . ALA A 1 86 ? -19.974 -0.468 23.407 1.00 79.88 86 ALA A CA 1
ATOM 654 C C . ALA A 1 86 ? -19.821 -0.528 24.939 1.00 79.88 86 ALA A C 1
ATOM 656 O O . ALA A 1 86 ? -20.705 -1.045 25.615 1.00 79.88 86 ALA A O 1
ATOM 657 N N . ASP A 1 87 ? -18.739 0.036 25.483 1.00 77.06 87 ASP A N 1
ATOM 658 C CA . ASP A 1 87 ? -18.484 0.149 26.930 1.00 77.06 87 ASP A CA 1
ATOM 659 C C . ASP A 1 87 ? -19.179 1.372 27.578 1.00 77.06 87 ASP A C 1
ATOM 661 O O . ASP A 1 87 ? -18.998 1.666 28.756 1.00 77.06 87 ASP A O 1
ATOM 665 N N . GLY A 1 88 ? -19.974 2.132 26.810 1.00 65.44 88 GLY A N 1
ATOM 666 C CA . GLY A 1 88 ? -20.721 3.297 27.302 1.00 65.44 88 GLY A CA 1
ATOM 667 C C . GLY A 1 88 ? -19.864 4.520 27.664 1.00 65.44 88 GLY A C 1
ATOM 668 O O . GLY A 1 88 ? -20.356 5.438 28.316 1.00 65.44 88 GLY A O 1
ATOM 669 N N . SER A 1 89 ? -18.591 4.554 27.254 1.00 60.84 89 SER A N 1
ATOM 670 C CA . SER A 1 89 ? -17.607 5.560 27.683 1.00 60.84 89 SER A CA 1
ATOM 671 C C . SER A 1 89 ? -17.572 6.828 26.814 1.00 60.84 89 SER A C 1
ATOM 673 O O . SER A 1 89 ? -17.083 7.862 27.269 1.00 60.84 89 SER A O 1
ATOM 675 N N . VAL A 1 90 ? -18.109 6.806 25.588 1.00 55.50 90 VAL A N 1
ATOM 676 C CA . VAL A 1 90 ? -18.131 7.989 24.704 1.00 55.50 90 VAL A CA 1
ATOM 677 C C . VAL A 1 90 ? -19.546 8.524 24.506 1.00 55.50 90 VAL A C 1
ATOM 679 O O . VAL A 1 90 ? -20.350 7.968 23.763 1.00 55.50 90 VAL A O 1
ATOM 682 N N . ASN A 1 91 ? -19.832 9.652 25.156 1.00 54.06 91 ASN A N 1
ATOM 683 C CA . ASN A 1 91 ? -20.920 10.536 24.761 1.00 54.06 91 ASN A CA 1
ATOM 684 C C . ASN A 1 91 ? -20.399 11.443 23.632 1.00 54.06 91 ASN A C 1
ATOM 686 O O . ASN A 1 91 ? -19.344 12.063 23.775 1.00 54.06 91 ASN A O 1
ATOM 690 N N . ALA A 1 92 ? -21.110 11.491 22.507 1.00 53.28 92 ALA A N 1
ATOM 691 C CA . ALA A 1 92 ? -20.688 12.109 21.246 1.00 53.28 92 ALA A CA 1
ATOM 692 C C . ALA A 1 92 ? -20.530 13.649 21.284 1.00 53.28 92 ALA A C 1
ATOM 694 O O . ALA A 1 92 ? -20.347 14.266 20.242 1.00 53.28 92 ALA A O 1
ATOM 695 N N . GLU A 1 93 ? -20.562 14.280 22.459 1.00 49.91 93 GLU A N 1
ATOM 696 C CA . GLU A 1 93 ? -20.607 15.742 22.604 1.00 49.91 93 GLU A CA 1
ATOM 697 C C . GLU A 1 93 ? -19.286 16.394 23.059 1.00 49.91 93 GLU A C 1
ATOM 699 O O . GLU A 1 93 ? -19.208 17.615 23.146 1.00 49.91 93 GLU A O 1
ATOM 704 N N . SER A 1 94 ? -18.216 15.640 23.344 1.00 47.06 94 SER A N 1
ATOM 705 C CA . SER A 1 94 ? -17.046 16.222 24.036 1.00 47.06 94 SER A CA 1
ATOM 706 C C . SER A 1 94 ? -15.873 16.690 23.155 1.00 47.06 94 SER A C 1
ATOM 708 O O . SER A 1 94 ? -14.817 17.003 23.706 1.00 47.06 94 SER A O 1
ATOM 710 N N . PHE A 1 95 ? -15.996 16.768 21.823 1.00 55.50 95 PHE A N 1
ATOM 711 C CA . PHE A 1 95 ? -14.855 17.158 20.964 1.00 55.50 95 PHE A CA 1
ATOM 712 C C . PHE A 1 95 ? -14.823 18.637 20.528 1.00 55.50 95 PHE A C 1
ATOM 714 O O . PHE A 1 95 ? -13.898 19.043 19.831 1.00 55.50 95 PHE A O 1
ATOM 721 N N . GLU A 1 96 ? -15.769 19.479 20.957 1.00 57.66 96 GLU A N 1
ATOM 722 C CA . GLU A 1 96 ? -15.872 20.869 20.467 1.00 57.66 96 GLU A CA 1
ATOM 723 C C . GLU A 1 96 ? -15.342 21.969 21.414 1.00 57.66 96 GLU A C 1
ATOM 725 O O . GLU A 1 96 ? -15.642 23.145 21.218 1.00 57.66 96 GLU A O 1
ATOM 730 N N . SER A 1 97 ? -14.523 21.652 22.429 1.00 52.97 97 SER A N 1
ATOM 731 C CA . SER A 1 97 ? -14.159 22.643 23.468 1.00 52.97 97 SER A CA 1
ATOM 732 C C . SER A 1 97 ? -12.660 22.895 23.717 1.00 52.97 97 SER A C 1
ATOM 734 O O . SER A 1 97 ? -12.307 23.358 24.800 1.00 52.97 97 SER A O 1
ATOM 736 N N . GLU A 1 98 ? -11.755 22.700 22.752 1.00 55.50 98 GLU A N 1
ATOM 737 C CA . GLU A 1 98 ? -10.336 23.083 22.948 1.00 55.50 98 GLU A CA 1
ATOM 738 C C . GLU A 1 98 ? -9.685 23.787 21.746 1.00 55.50 98 GLU A C 1
ATOM 740 O O . GLU A 1 98 ? -8.585 23.457 21.317 1.00 55.50 98 GLU A O 1
ATOM 745 N N . SER A 1 99 ? -10.327 24.814 21.176 1.00 54.62 99 SER A N 1
ATOM 746 C CA . SER A 1 99 ? -9.673 25.644 20.139 1.00 54.62 99 SER A CA 1
ATOM 747 C C . SER A 1 99 ? -9.850 27.160 20.277 1.00 54.62 99 SER A C 1
ATOM 749 O O . SER A 1 99 ? -9.652 27.894 19.310 1.00 54.62 99 SER A O 1
ATOM 751 N N . LYS A 1 100 ? -10.164 27.697 21.467 1.00 52.91 100 LYS A N 1
ATOM 752 C CA . LYS A 1 100 ? -10.242 29.166 21.626 1.00 52.91 100 LYS A CA 1
ATOM 753 C C . LYS A 1 100 ? -9.831 29.712 23.000 1.00 52.91 100 LYS A C 1
ATOM 755 O O . LYS A 1 100 ? -10.529 30.544 23.569 1.00 52.91 100 LYS A O 1
ATOM 760 N N . LYS A 1 101 ? -8.669 29.301 23.525 1.00 53.03 101 LYS A N 1
ATOM 761 C CA . LYS A 1 101 ? -8.058 29.965 24.697 1.00 53.03 101 LYS A CA 1
ATOM 762 C C . LYS A 1 101 ? -6.542 30.163 24.579 1.00 53.03 101 LYS A C 1
ATOM 764 O O . LYS A 1 101 ? -5.797 29.799 25.474 1.00 53.03 101 LYS A O 1
ATOM 769 N N . ILE A 1 102 ? -6.092 30.761 23.478 1.00 49.16 102 ILE A N 1
ATOM 770 C CA . ILE A 1 102 ? -4.716 31.270 23.322 1.00 49.16 102 ILE A CA 1
ATOM 771 C C . ILE A 1 102 ? -4.701 32.473 22.364 1.00 49.16 102 ILE A C 1
ATOM 773 O O . ILE A 1 102 ? -4.111 32.377 21.301 1.00 49.16 102 ILE A O 1
ATOM 777 N N . LEU A 1 103 ? -5.393 33.581 22.690 1.00 47.16 103 LEU A N 1
ATOM 778 C CA . LEU A 1 103 ? -4.991 34.934 22.232 1.00 47.16 103 LEU A CA 1
ATOM 779 C C . LEU A 1 103 ? -5.755 36.103 22.899 1.00 47.16 103 LEU A C 1
ATOM 781 O O . LEU A 1 103 ? -6.237 37.005 22.222 1.00 47.16 103 LEU A O 1
ATOM 785 N N . ALA A 1 104 ? -5.880 36.115 24.224 1.00 51.38 104 ALA A N 1
ATOM 786 C CA . ALA A 1 104 ? -6.269 37.336 24.935 1.00 51.38 104 ALA A CA 1
ATOM 787 C C . ALA A 1 104 ? -5.489 37.412 26.250 1.00 51.38 104 ALA A C 1
ATOM 789 O O . ALA A 1 104 ? -5.938 36.919 27.282 1.00 51.38 104 ALA A O 1
ATOM 790 N N . GLY A 1 105 ? -4.272 37.940 26.158 1.00 55.47 105 GLY A N 1
ATOM 791 C CA . GLY A 1 105 ? -3.505 38.445 27.287 1.00 55.47 105 GLY A CA 1
ATOM 792 C C . GLY A 1 105 ? -3.178 39.903 26.989 1.00 55.47 105 GLY A C 1
ATOM 793 O O . GLY A 1 105 ? -2.654 40.171 25.907 1.00 55.47 105 GLY A O 1
ATOM 794 N N . ASP A 1 106 ? -3.601 40.771 27.910 1.00 45.75 106 ASP A N 1
ATOM 795 C CA . ASP A 1 106 ? -3.302 42.204 28.059 1.00 45.75 106 ASP A CA 1
ATOM 796 C C . ASP A 1 106 ? -1.882 42.634 27.652 1.00 45.75 106 ASP A C 1
ATOM 798 O O . ASP A 1 106 ? -0.914 41.899 27.968 1.00 45.75 106 ASP A O 1
#

Nearest PDB structures (foldseek):
  5l89-assembly3_Z  TM=9.290E-01  e=1.431E+00  Rhodospirillum rubrum
  5l89-assembly1_A  TM=9.266E-01  e=3.246E+00  Rhodospirillum rubrum
  5l8b-assembly1_E  TM=9.324E-01  e=3.920E+00  Rhodospirillum rubrum
  3k6c-assembly1_J  TM=6.965E-01  e=2.687E+00  Nitrosomonas europaea
  5l89-assembly3_c  TM=7.611E-01  e=4.447E+00  Rhodospirillum rubrum

Solvent-accessible surface area (backbone atoms only — not comparable to full-atom values): 7083 Å² total; per-residue (Å²): 137,86,84,91,80,90,84,82,83,87,78,76,92,77,78,94,67,94,70,94,68,82,85,62,90,68,80,79,65,61,56,68,59,41,49,54,49,32,54,49,36,54,56,54,65,74,47,98,61,55,69,76,56,43,54,52,42,50,56,49,34,53,52,33,51,53,51,49,52,52,51,52,53,52,54,51,52,50,52,52,51,53,50,34,46,75,71,69,71,59,69,96,75,78,84,84,80,85,87,86,87,87,87,87,77,135